Protein AF-A0A9D4I6T3-F1 (afdb_monomer_lite)

Radius of gyration: 20.74 Å; chains: 1; bounding box: 27×35×84 Å

Organism: Dreissena polymorpha (NCBI:txid45954)

Foldseek 3Di:
DDDDDDDDPPDPPPVLDQWKAKKWWFWFDPDPDIDIDMDIDDTHSDDVVRVVCCVVPVLVVQVPDHRHPSFTQWMFMATNVRHTPDGDRGDPPPDPD

Sequence (97 aa):
MSENSVKTNGSGDSIVSKEYRWVAEFLAGPGGYLEKAEIVSDWFPNRQTATDDAWSRANSEVSDYPFSRGRILKLIVEDKNGSVVELSNAMNVTSRR

Secondary structure (DSSP, 8-state):
-------------------EEEEEEEEE-STT--EEEEEEPPPBSSHHHHHHHHHHHHHHHHHHSTTEEEEEEEEEEEETT--EEEEEES-------

pLDDT: mean 79.65, std 20.62, range [37.28, 97.0]

Structure (mmCIF, N/CA/C/O backbone):
data_AF-A0A9D4I6T3-F1
#
_entry.id   AF-A0A9D4I6T3-F1
#
loop_
_atom_site.group_PDB
_atom_site.id
_atom_site.type_symbol
_atom_site.label_atom_id
_atom_site.label_alt_id
_atom_site.label_comp_id
_atom_site.label_asym_id
_atom_site.label_entity_id
_atom_site.label_seq_id
_atom_site.pdbx_PDB_ins_code
_atom_site.Cartn_x
_atom_site.Cartn_y
_atom_site.Cartn_z
_atom_site.occupancy
_atom_site.B_iso_or_equiv
_atom_site.auth_seq_id
_atom_site.auth_comp_id
_atom_site.auth_asym_id
_atom_site.auth_atom_id
_atom_site.pdbx_PDB_model_num
ATOM 1 N N . MET A 1 1 ? -6.054 3.394 63.659 1.00 42.84 1 MET A N 1
ATOM 2 C CA . MET A 1 1 ? -5.580 4.002 62.401 1.00 42.84 1 MET A CA 1
ATOM 3 C C . MET A 1 1 ? -5.735 2.933 61.341 1.00 42.84 1 MET A C 1
ATOM 5 O O . MET A 1 1 ? -5.045 1.930 61.426 1.00 42.84 1 MET A O 1
ATOM 9 N N . SER A 1 2 ? -6.737 3.064 60.477 1.00 45.56 2 SER A N 1
ATOM 10 C CA . SER A 1 2 ? -7.065 2.046 59.476 1.00 45.56 2 SER A CA 1
ATOM 11 C C . SER A 1 2 ? -6.400 2.437 58.164 1.00 45.56 2 SER A C 1
ATOM 13 O O . SER A 1 2 ? -6.695 3.502 57.623 1.00 45.56 2 SER A O 1
ATOM 15 N N . GLU A 1 3 ? -5.469 1.615 57.692 1.00 43.78 3 GLU A N 1
ATOM 16 C CA . GLU A 1 3 ? -4.784 1.809 56.417 1.00 43.78 3 GLU A CA 1
ATOM 17 C C . GLU A 1 3 ? -5.770 1.554 55.271 1.00 43.78 3 GLU A C 1
ATOM 19 O O . GLU A 1 3 ? -6.147 0.421 54.970 1.00 43.78 3 GLU A O 1
ATOM 24 N N . ASN A 1 4 ? -6.222 2.637 54.638 1.00 42.69 4 ASN A N 1
ATOM 25 C CA . ASN A 1 4 ? -6.999 2.569 53.410 1.00 42.69 4 ASN A CA 1
ATOM 26 C C . ASN A 1 4 ? -6.067 2.137 52.272 1.00 42.69 4 ASN A C 1
ATOM 28 O O . ASN A 1 4 ? -5.271 2.924 51.762 1.00 42.69 4 ASN A O 1
ATOM 32 N N . SER A 1 5 ? -6.183 0.873 51.870 1.00 47.72 5 SER A N 1
ATOM 33 C CA . SER A 1 5 ? -5.555 0.351 50.660 1.00 47.72 5 SER A CA 1
ATOM 34 C C . SER A 1 5 ? -6.172 1.027 49.434 1.00 47.72 5 SER A C 1
ATOM 36 O O . SER A 1 5 ? -7.313 0.753 49.058 1.00 47.72 5 SER A O 1
ATOM 38 N N . VAL A 1 6 ? -5.416 1.930 48.812 1.00 51.28 6 VAL A N 1
ATOM 39 C CA . VAL A 1 6 ? -5.739 2.509 47.507 1.00 51.28 6 VAL A CA 1
ATOM 40 C C . VAL A 1 6 ? -5.617 1.398 46.465 1.00 51.28 6 VAL A C 1
ATOM 42 O O . VAL A 1 6 ? -4.517 0.971 46.123 1.00 51.28 6 VAL A O 1
ATOM 45 N N . LYS A 1 7 ? -6.757 0.918 45.956 1.00 44.28 7 LYS A N 1
ATOM 46 C CA . LYS A 1 7 ? -6.801 0.145 44.713 1.00 44.28 7 LYS A CA 1
ATOM 47 C C . LYS A 1 7 ? -6.418 1.086 43.576 1.00 44.28 7 LYS A C 1
ATOM 49 O O . LYS A 1 7 ? -7.224 1.911 43.151 1.00 44.28 7 LYS A O 1
ATOM 54 N N . THR A 1 8 ? -5.185 0.983 43.102 1.00 45.50 8 THR A N 1
ATOM 55 C CA . THR A 1 8 ? -4.793 1.554 41.819 1.00 45.50 8 THR A CA 1
ATOM 56 C C . THR A 1 8 ? -5.518 0.762 40.735 1.00 45.50 8 THR A C 1
ATOM 58 O O . THR A 1 8 ? -5.235 -0.409 40.493 1.00 45.50 8 THR A O 1
ATOM 61 N N . ASN A 1 9 ? -6.524 1.387 40.122 1.00 43.97 9 ASN A N 1
ATOM 62 C CA . ASN A 1 9 ? -7.106 0.884 38.886 1.00 43.97 9 ASN A CA 1
ATOM 63 C C . ASN A 1 9 ? -5.980 0.842 37.857 1.00 43.97 9 ASN A C 1
ATOM 65 O O . ASN A 1 9 ? -5.486 1.888 37.435 1.00 43.97 9 ASN A O 1
ATOM 69 N N . GLY A 1 10 ? -5.540 -0.373 37.526 1.00 44.22 10 GLY A N 1
ATOM 70 C CA . GLY A 1 10 ? -4.594 -0.608 36.453 1.00 44.22 10 GLY A CA 1
ATOM 71 C C . GLY A 1 10 ? -5.123 0.051 35.191 1.00 44.22 10 GLY A C 1
ATOM 72 O O . GLY A 1 10 ? -6.258 -0.201 34.784 1.00 44.22 10 GLY A O 1
ATOM 73 N N . SER A 1 11 ? 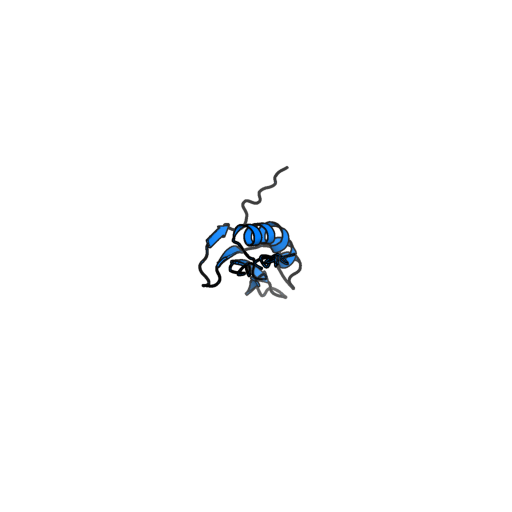-4.308 0.932 34.621 1.00 47.09 11 SER A N 1
ATOM 74 C CA . SER A 1 11 ? -4.470 1.439 33.270 1.00 47.09 11 SER A CA 1
ATOM 75 C C . SER A 1 11 ? -4.703 0.240 32.362 1.00 47.09 11 SER A C 1
ATOM 77 O O . SER A 1 11 ? -3.802 -0.571 32.154 1.00 47.09 11 SER A O 1
ATOM 79 N N . GLY A 1 12 ? -5.944 0.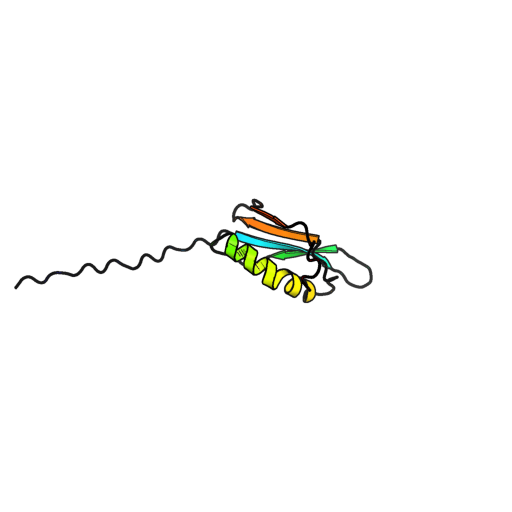072 31.913 1.00 44.91 12 GLY A N 1
ATOM 80 C CA . GLY A 1 12 ? -6.281 -0.929 30.924 1.00 44.91 12 GLY A CA 1
ATOM 81 C C . GLY A 1 12 ? -5.560 -0.552 29.646 1.00 44.91 12 GLY A C 1
ATOM 82 O O . GLY A 1 12 ? -6.048 0.301 28.905 1.00 44.91 12 GLY A O 1
ATOM 83 N N . ASP A 1 13 ? -4.407 -1.178 29.409 1.00 48.41 13 ASP A N 1
ATOM 84 C CA . ASP A 1 13 ? -3.867 -1.358 28.070 1.00 48.41 13 ASP A CA 1
ATOM 85 C C . ASP A 1 13 ? -4.954 -2.090 27.290 1.00 48.41 13 ASP A C 1
ATOM 87 O O . ASP A 1 13 ? -5.069 -3.316 27.281 1.00 48.41 13 ASP A O 1
ATOM 91 N N . SER A 1 14 ? -5.845 -1.298 26.705 1.00 56.22 14 SER A N 1
ATOM 92 C CA . SER A 1 14 ? -6.740 -1.761 25.671 1.00 56.22 14 SER A CA 1
ATOM 93 C C . SER A 1 14 ? -5.790 -2.189 24.573 1.00 56.22 14 SER A C 1
ATOM 95 O O . SER A 1 14 ? -5.213 -1.329 23.914 1.00 56.22 14 SER A O 1
ATOM 97 N N . ILE A 1 15 ? -5.527 -3.493 24.457 1.00 61.59 15 ILE A N 1
ATOM 98 C CA . ILE A 1 15 ? -4.754 -4.045 23.350 1.00 61.59 15 ILE A CA 1
ATOM 99 C C . ILE A 1 15 ? -5.478 -3.554 22.105 1.00 61.59 15 ILE A C 1
ATOM 101 O O . ILE A 1 15 ? -6.554 -4.054 21.775 1.00 61.59 15 ILE A O 1
ATOM 105 N N . VAL A 1 16 ? -4.953 -2.501 21.480 1.00 67.38 16 VAL A N 1
ATOM 106 C CA . VAL A 1 16 ? -5.597 -1.925 20.312 1.00 67.38 16 VAL A CA 1
ATOM 107 C C . VAL A 1 16 ? -5.353 -2.936 19.209 1.00 67.38 16 VAL A C 1
ATOM 109 O O . VAL A 1 16 ? -4.243 -3.045 18.687 1.00 67.38 16 VAL A O 1
ATOM 112 N N . SER A 1 17 ? -6.361 -3.769 18.956 1.00 83.75 17 SER A N 1
ATOM 113 C CA . SER A 1 17 ? -6.274 -4.812 17.947 1.00 83.75 17 SER A CA 1
ATOM 114 C C . SER A 1 17 ? -5.965 -4.141 16.614 1.00 83.75 17 SER A C 1
ATOM 116 O O . SER A 1 17 ? -6.647 -3.198 16.216 1.00 83.75 17 SER A O 1
ATOM 118 N N . LYS A 1 18 ? -4.879 -4.564 15.968 1.00 90.69 18 LYS A N 1
ATOM 119 C CA . LYS A 1 18 ? -4.500 -4.074 14.647 1.00 90.69 18 LYS A CA 1
ATOM 120 C C . LYS A 1 18 ? -5.256 -4.899 13.620 1.00 90.69 18 LYS A C 1
ATOM 122 O O . LYS A 1 18 ? -4.973 -6.082 13.455 1.00 90.69 18 LYS A O 1
ATOM 127 N N . GLU A 1 19 ? -6.243 -4.284 12.988 1.00 94.06 19 GLU A N 1
ATOM 128 C CA . GLU A 1 19 ? -7.231 -4.996 12.180 1.00 94.06 19 GLU A CA 1
ATOM 129 C C . GLU A 1 19 ? -7.315 -4.504 10.742 1.00 94.06 19 GLU A C 1
ATOM 131 O O . GLU A 1 19 ? -8.063 -5.096 9.979 1.00 94.06 19 GLU A O 1
ATOM 136 N N . TYR A 1 20 ? -6.583 -3.455 10.362 1.00 96.00 20 TYR A N 1
ATOM 137 C CA . TYR A 1 20 ? -6.669 -2.866 9.024 1.00 96.00 20 TYR A CA 1
ATOM 138 C C . TYR A 1 20 ? -5.296 -2.724 8.389 1.00 96.00 20 TYR A C 1
ATOM 140 O O . TYR A 1 20 ? -4.343 -2.419 9.089 1.00 96.00 20 TYR A O 1
ATOM 148 N N . ARG A 1 21 ? -5.178 -2.879 7.077 1.00 96.94 21 ARG A N 1
ATOM 149 C CA . ARG A 1 21 ? -3.962 -2.534 6.325 1.00 96.94 21 ARG A CA 1
ATOM 150 C C . ARG A 1 21 ? -4.335 -2.032 4.947 1.00 96.94 21 ARG A C 1
ATOM 152 O O . ARG A 1 21 ? -5.469 -2.218 4.508 1.00 96.94 21 ARG A O 1
ATOM 159 N N . TRP A 1 22 ? -3.388 -1.403 4.271 1.00 96.31 22 TRP A N 1
ATOM 160 C CA . TRP A 1 22 ? -3.572 -0.990 2.890 1.00 96.31 22 TRP A CA 1
ATOM 161 C C . TRP A 1 22 ? -2.731 -1.832 1.943 1.00 96.31 22 TRP A C 1
ATOM 163 O O . TRP A 1 22 ? -1.668 -2.345 2.295 1.00 96.31 22 TRP A O 1
ATOM 173 N N . VAL A 1 23 ? -3.246 -1.972 0.729 1.00 96.12 23 VAL A N 1
ATOM 174 C CA . VAL A 1 23 ? -2.630 -2.745 -0.343 1.00 96.12 23 VAL A CA 1
ATOM 175 C C . VAL A 1 23 ? -2.618 -1.897 -1.606 1.00 96.12 23 VAL A C 1
ATOM 177 O O . VAL A 1 23 ? -3.658 -1.370 -2.015 1.00 96.12 23 VAL A O 1
ATOM 180 N N . ALA A 1 24 ? -1.442 -1.762 -2.214 1.00 95.25 24 ALA A N 1
ATOM 181 C CA . ALA A 1 24 ? -1.237 -1.053 -3.467 1.00 95.25 24 ALA A CA 1
ATOM 182 C C . ALA A 1 24 ? -0.816 -2.035 -4.566 1.00 95.25 24 ALA A C 1
ATOM 184 O O . ALA A 1 24 ? 0.274 -2.597 -4.511 1.00 95.25 24 ALA A O 1
ATOM 185 N N . GLU A 1 25 ? -1.650 -2.197 -5.593 1.00 94.56 25 GLU A N 1
ATOM 186 C CA . GLU A 1 25 ? -1.316 -2.949 -6.806 1.00 94.56 25 GLU A CA 1
ATOM 187 C C . GLU A 1 25 ? -0.799 -1.992 -7.888 1.00 94.56 25 GLU A C 1
ATOM 189 O O . GLU A 1 25 ? -1.377 -0.925 -8.126 1.00 94.56 25 GLU A O 1
ATOM 194 N N . PHE A 1 26 ? 0.264 -2.375 -8.589 1.00 93.44 26 PHE A N 1
ATOM 195 C CA . PHE A 1 26 ? 0.914 -1.569 -9.626 1.00 93.44 26 PHE A CA 1
ATOM 196 C C . PHE A 1 26 ? 1.626 -2.460 -10.655 1.00 93.44 26 PHE A C 1
ATOM 198 O O . PHE A 1 26 ? 1.554 -3.686 -10.587 1.00 93.44 26 PHE A O 1
ATOM 205 N N . LEU A 1 27 ? 2.277 -1.850 -11.651 1.00 93.31 27 LEU A N 1
ATOM 206 C CA . LEU A 1 27 ? 3.094 -2.573 -12.631 1.00 93.31 27 LEU A CA 1
ATOM 207 C C . LEU A 1 27 ? 4.582 -2.357 -12.373 1.00 93.31 27 LEU A C 1
ATOM 209 O O . LEU A 1 27 ? 5.035 -1.211 -12.272 1.00 93.31 27 LEU A O 1
ATOM 213 N N . ALA A 1 28 ? 5.331 -3.454 -12.371 1.00 93.69 28 ALA A N 1
ATOM 214 C CA . ALA A 1 28 ? 6.784 -3.460 -12.297 1.00 93.69 28 ALA A CA 1
ATOM 215 C C . ALA A 1 28 ? 7.369 -4.493 -13.270 1.00 93.69 28 ALA A C 1
ATOM 217 O O . ALA A 1 28 ? 6.675 -5.412 -13.701 1.00 93.69 28 ALA A O 1
ATOM 218 N N . GLY A 1 29 ? 8.630 -4.317 -13.662 1.00 91.75 29 GLY A N 1
ATOM 219 C CA . GLY A 1 29 ? 9.371 -5.336 -14.409 1.00 91.75 29 GLY A CA 1
ATOM 220 C C . GLY A 1 29 ? 10.475 -4.774 -15.317 1.00 91.75 29 GLY A C 1
ATOM 221 O O . GLY A 1 29 ? 10.340 -3.668 -15.863 1.00 91.75 29 GLY A O 1
ATOM 222 N N . PRO A 1 30 ? 11.599 -5.499 -15.474 1.00 88.75 30 PRO A N 1
ATOM 223 C CA . PRO A 1 30 ? 12.729 -5.045 -16.273 1.00 88.75 30 PRO A CA 1
ATOM 224 C C . PRO A 1 30 ? 12.503 -5.244 -17.781 1.00 88.75 30 PRO A C 1
ATOM 226 O O . PRO A 1 30 ? 11.798 -6.147 -18.227 1.00 88.75 30 PRO A O 1
ATOM 229 N N . GLY A 1 31 ? 13.183 -4.427 -18.594 1.00 72.62 31 GLY A N 1
ATOM 230 C CA . GLY A 1 31 ? 13.495 -4.779 -19.988 1.00 72.62 31 GLY A CA 1
ATOM 231 C C . GLY A 1 31 ? 12.306 -5.036 -20.923 1.00 72.62 31 GLY A C 1
ATOM 232 O O . GLY A 1 31 ? 12.438 -5.824 -21.851 1.00 72.62 31 GLY A O 1
ATOM 233 N N . GLY A 1 32 ? 11.154 -4.398 -20.692 1.00 75.19 32 GLY A N 1
ATOM 234 C CA . GLY A 1 32 ? 9.962 -4.541 -21.542 1.00 75.19 32 GLY A CA 1
ATOM 235 C C . GLY A 1 32 ? 8.974 -5.622 -21.093 1.00 75.19 32 GLY A C 1
ATOM 236 O O . GLY A 1 32 ? 7.875 -5.682 -21.637 1.00 75.19 32 GLY A O 1
ATOM 237 N N . TYR A 1 33 ? 9.311 -6.404 -20.066 1.00 84.12 33 TYR A N 1
ATOM 238 C CA . TYR A 1 33 ? 8.369 -7.281 -19.378 1.00 84.12 33 TYR A CA 1
ATOM 239 C C . TYR A 1 33 ? 7.705 -6.507 -18.239 1.00 84.12 33 TYR A C 1
ATOM 241 O O . TYR A 1 33 ? 8.373 -5.795 -17.491 1.00 84.12 33 TYR A O 1
ATOM 249 N N . LEU A 1 34 ? 6.381 -6.599 -18.152 1.00 88.38 34 LEU A N 1
ATOM 250 C CA . LEU A 1 34 ? 5.578 -5.970 -17.110 1.00 88.38 34 LEU A CA 1
ATOM 251 C C . LEU A 1 34 ? 4.726 -7.037 -16.443 1.00 88.38 34 LEU A C 1
ATOM 253 O O . LEU A 1 34 ? 4.009 -7.774 -17.119 1.00 88.38 34 LEU A O 1
ATOM 257 N N . GLU A 1 35 ? 4.765 -7.057 -15.122 1.00 92.50 35 GLU A N 1
ATOM 258 C CA . GLU A 1 35 ? 3.900 -7.879 -14.296 1.00 92.50 35 GLU A CA 1
ATOM 259 C C . GLU A 1 35 ? 3.187 -7.023 -13.256 1.00 92.50 35 GLU A C 1
ATOM 261 O O . GLU A 1 35 ? 3.552 -5.871 -12.995 1.00 92.50 35 GLU A O 1
ATOM 266 N N . LYS A 1 36 ? 2.120 -7.587 -12.693 1.00 93.00 36 LYS A N 1
ATOM 267 C CA . LYS A 1 36 ? 1.458 -6.987 -11.543 1.00 93.00 36 LYS A CA 1
ATOM 268 C C . LYS A 1 36 ? 2.311 -7.244 -10.311 1.00 93.00 36 LYS A C 1
ATOM 270 O O . LYS A 1 36 ? 2.641 -8.390 -10.026 1.00 93.00 36 LYS A O 1
ATOM 275 N N . ALA A 1 37 ? 2.612 -6.177 -9.593 1.00 94.75 37 ALA A N 1
ATOM 276 C CA . ALA A 1 37 ? 3.262 -6.208 -8.298 1.00 94.75 37 ALA A CA 1
ATOM 277 C C . ALA A 1 37 ? 2.330 -5.609 -7.244 1.00 94.75 37 ALA A C 1
ATOM 279 O O . ALA A 1 37 ? 1.397 -4.864 -7.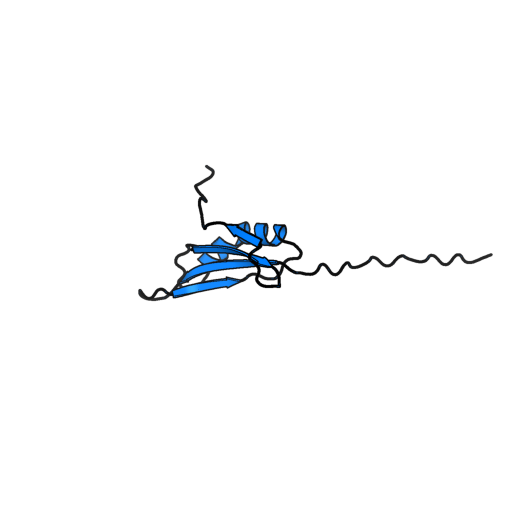565 1.00 94.75 37 ALA A O 1
ATOM 280 N N . GLU A 1 38 ? 2.597 -5.944 -5.989 1.00 95.50 38 GLU A N 1
ATOM 281 C CA . GLU A 1 38 ? 1.815 -5.502 -4.845 1.00 95.50 38 GLU A CA 1
ATOM 282 C C . GLU A 1 38 ? 2.742 -5.079 -3.704 1.00 95.50 38 GLU A C 1
ATOM 284 O O . GLU A 1 38 ? 3.760 -5.725 -3.445 1.00 95.50 38 GLU A O 1
ATOM 289 N N . ILE A 1 39 ? 2.379 -3.990 -3.031 1.00 96.25 39 ILE A N 1
ATOM 290 C CA . ILE A 1 39 ? 2.933 -3.589 -1.738 1.00 96.25 39 ILE A CA 1
ATOM 291 C C . ILE A 1 39 ? 1.811 -3.666 -0.710 1.00 96.25 39 ILE A C 1
ATOM 293 O O . ILE A 1 39 ? 0.701 -3.190 -0.952 1.00 96.25 39 ILE A O 1
ATOM 297 N N . VAL A 1 40 ? 2.133 -4.248 0.441 1.00 97.00 40 VAL A N 1
ATOM 298 C CA . VAL A 1 40 ? 1.225 -4.435 1.568 1.00 97.00 40 VAL A CA 1
ATOM 299 C C . VAL A 1 40 ? 1.846 -3.775 2.784 1.00 97.00 40 VAL A C 1
ATOM 301 O O . VAL A 1 40 ? 2.995 -4.064 3.119 1.00 97.00 40 VAL A O 1
ATOM 304 N N . SER A 1 41 ? 1.091 -2.907 3.445 1.00 96.81 41 SER A N 1
ATOM 305 C CA . SER A 1 41 ? 1.554 -2.257 4.665 1.00 96.81 41 SER A CA 1
ATOM 306 C C . SER A 1 41 ? 1.389 -3.119 5.910 1.00 96.81 41 SER A C 1
ATOM 308 O O . SER A 1 41 ? 0.747 -4.176 5.914 1.00 96.81 41 SER A O 1
ATOM 310 N N . ASP A 1 42 ? 1.975 -2.628 6.998 1.00 96.94 42 ASP A N 1
ATOM 311 C CA . ASP A 1 42 ? 1.722 -3.138 8.336 1.00 96.94 42 ASP A CA 1
ATOM 312 C C . ASP A 1 42 ? 0.249 -2.988 8.742 1.00 96.94 42 ASP A C 1
ATOM 314 O O . ASP A 1 42 ? -0.521 -2.204 8.188 1.00 96.94 42 ASP A O 1
ATOM 318 N N . TRP A 1 43 ? -0.144 -3.731 9.776 1.00 96.19 43 TRP A N 1
ATOM 319 C CA . TRP A 1 43 ? -1.477 -3.610 10.352 1.00 96.19 43 TRP A CA 1
ATOM 320 C C . TRP A 1 43 ? -1.606 -2.372 11.256 1.00 96.19 43 TRP A C 1
ATOM 322 O O . TRP A 1 43 ? -0.760 -2.092 12.115 1.00 96.19 43 TRP A O 1
ATOM 332 N N . PHE A 1 44 ? -2.740 -1.694 11.127 1.00 95.06 44 PHE A N 1
ATOM 333 C CA . PHE A 1 44 ? -3.157 -0.492 11.831 1.00 95.06 44 PHE A CA 1
ATOM 334 C C . PHE A 1 44 ? -4.353 -0.768 12.747 1.00 95.06 44 PHE A C 1
ATOM 336 O O . PHE A 1 44 ? -5.185 -1.636 12.465 1.00 95.06 44 PHE A O 1
ATOM 343 N N . PRO A 1 45 ? -4.476 -0.002 13.842 1.00 93.69 45 PRO A N 1
ATOM 344 C CA . PRO A 1 45 ? -5.546 -0.174 14.822 1.00 93.69 45 PRO A CA 1
ATOM 345 C C . PRO A 1 45 ? -6.948 0.153 14.299 1.00 93.69 45 PRO A C 1
ATOM 347 O O . PRO A 1 45 ? -7.939 -0.309 14.851 1.00 93.69 45 PRO A O 1
ATOM 350 N N . ASN A 1 46 ? -7.060 0.993 13.272 1.00 92.62 46 ASN A N 1
ATOM 351 C CA . ASN A 1 46 ? -8.344 1.399 12.719 1.00 92.62 46 ASN A CA 1
ATOM 352 C C . ASN A 1 46 ? -8.209 1.746 11.232 1.00 92.62 46 ASN A C 1
ATOM 354 O O . ASN A 1 46 ? -7.115 2.047 10.746 1.00 92.62 46 ASN A O 1
ATOM 358 N N . ARG A 1 47 ? -9.349 1.731 10.535 1.00 92.50 47 ARG A N 1
ATOM 359 C CA . ARG A 1 47 ? -9.445 2.035 9.105 1.00 92.50 47 ARG A CA 1
ATOM 360 C C . ARG A 1 47 ? -8.871 3.407 8.757 1.00 92.50 47 ARG A C 1
ATOM 362 O O . ARG A 1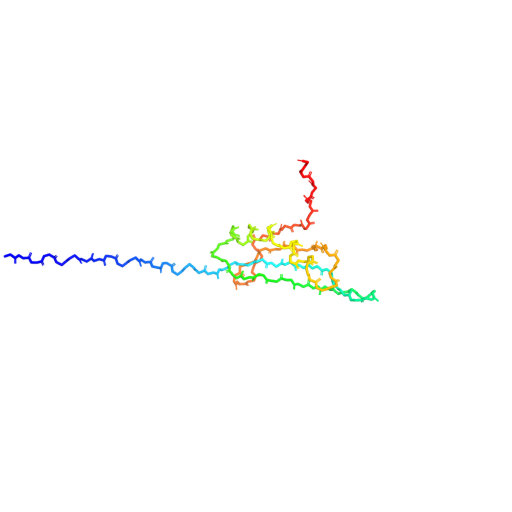 47 ? -8.125 3.496 7.795 1.00 92.50 47 ARG A O 1
ATOM 369 N N . GLN A 1 48 ? -9.186 4.449 9.529 1.00 92.44 48 GLN A N 1
ATOM 370 C CA . GLN A 1 48 ? -8.755 5.815 9.215 1.00 92.44 48 GLN A CA 1
ATOM 371 C C . GLN A 1 48 ? -7.230 5.931 9.199 1.00 92.44 48 GLN A C 1
ATOM 373 O O . GLN A 1 48 ? -6.678 6.483 8.259 1.00 92.44 48 GLN A O 1
ATOM 378 N N . THR A 1 49 ? -6.545 5.353 10.188 1.00 93.38 49 THR A N 1
ATOM 379 C CA . THR A 1 49 ? -5.078 5.357 10.239 1.00 93.38 49 THR A CA 1
ATOM 380 C C . THR A 1 49 ? -4.466 4.601 9.059 1.00 93.38 49 THR A C 1
ATOM 382 O O . THR A 1 49 ? -3.499 5.084 8.482 1.00 93.38 49 THR A O 1
ATOM 385 N N . ALA A 1 50 ? -5.040 3.457 8.663 1.00 94.81 50 ALA A N 1
ATOM 386 C CA . ALA A 1 50 ? -4.598 2.744 7.463 1.00 94.81 50 ALA A CA 1
ATOM 387 C C . ALA A 1 50 ? -4.814 3.582 6.193 1.00 94.81 50 ALA A C 1
ATOM 389 O O . ALA A 1 50 ? -3.929 3.649 5.346 1.00 94.81 50 ALA A O 1
ATOM 390 N N . THR A 1 51 ? -5.966 4.246 6.073 1.00 93.50 51 THR A N 1
ATOM 391 C CA . THR A 1 51 ? -6.281 5.138 4.953 1.00 93.50 51 THR A CA 1
ATOM 392 C C . THR A 1 51 ? -5.292 6.305 4.893 1.00 93.50 51 THR A C 1
ATOM 394 O O . THR A 1 51 ? -4.695 6.538 3.845 1.00 93.50 51 THR A O 1
ATOM 397 N N . ASP A 1 52 ? -5.067 7.012 6.001 1.00 93.62 52 ASP A N 1
ATOM 398 C CA . ASP A 1 52 ? -4.145 8.154 6.072 1.00 93.62 52 ASP A CA 1
ATOM 399 C C . ASP A 1 52 ? -2.711 7.753 5.700 1.00 93.62 52 ASP A C 1
ATOM 401 O O . ASP A 1 52 ? -2.043 8.456 4.935 1.00 93.62 52 ASP A O 1
ATOM 405 N N . ASP A 1 53 ? -2.253 6.597 6.190 1.00 95.50 53 ASP A N 1
ATOM 406 C CA . ASP A 1 53 ? -0.941 6.055 5.839 1.00 95.50 53 ASP A CA 1
ATOM 407 C C . ASP A 1 53 ? -0.858 5.701 4.347 1.00 95.50 53 ASP A C 1
ATOM 409 O O . ASP A 1 53 ? 0.102 6.085 3.679 1.00 95.50 53 ASP A O 1
ATOM 413 N N . ALA A 1 54 ? -1.902 5.082 3.786 1.00 94.19 54 ALA A N 1
ATOM 414 C CA . ALA A 1 54 ? -1.981 4.765 2.362 1.00 94.19 54 ALA A CA 1
ATOM 415 C C . ALA A 1 54 ? -1.836 6.022 1.488 1.00 94.19 54 ALA A C 1
ATOM 417 O O . ALA A 1 54 ? -1.037 6.042 0.551 1.00 94.19 54 ALA A O 1
ATOM 418 N N . TRP A 1 55 ? -2.567 7.097 1.809 1.00 91.94 55 TRP A N 1
ATOM 419 C CA . TRP A 1 55 ? -2.491 8.367 1.074 1.00 91.94 55 TRP A CA 1
ATOM 420 C C . TRP A 1 55 ? -1.118 9.030 1.174 1.00 91.94 55 TRP A C 1
ATOM 422 O O . TRP A 1 55 ? -0.674 9.669 0.218 1.00 91.94 55 TRP A O 1
ATOM 432 N N . SER A 1 56 ? -0.456 8.878 2.319 1.00 93.94 56 SER A N 1
ATOM 433 C CA . SER A 1 56 ? 0.857 9.461 2.585 1.00 93.94 56 SER A CA 1
ATOM 434 C C . SER A 1 56 ? 1.989 8.684 1.907 1.00 93.94 56 SER A C 1
ATOM 436 O O . SER A 1 56 ? 2.902 9.286 1.339 1.00 93.94 56 SER A O 1
ATOM 438 N N . ARG A 1 57 ? 1.937 7.345 1.938 1.00 95.12 57 ARG A N 1
ATOM 439 C CA . ARG A 1 57 ? 3.107 6.496 1.662 1.00 95.12 57 ARG A CA 1
ATOM 440 C C . ARG A 1 57 ? 3.002 5.682 0.380 1.00 95.12 57 ARG A C 1
ATOM 442 O O . ARG A 1 57 ? 4.024 5.524 -0.283 1.00 95.12 57 ARG A O 1
ATOM 449 N N . ALA A 1 58 ? 1.811 5.246 -0.042 1.00 94.38 58 ALA A N 1
ATOM 450 C CA . ALA A 1 58 ? 1.675 4.279 -1.139 1.00 94.38 58 ALA A CA 1
ATOM 451 C C . ALA A 1 58 ? 2.343 4.738 -2.448 1.00 94.38 58 ALA A C 1
ATOM 453 O O . ALA A 1 58 ? 3.003 3.947 -3.114 1.00 94.38 58 ALA A O 1
ATOM 454 N N . ASN A 1 59 ? 2.235 6.023 -2.808 1.00 92.56 59 ASN A N 1
ATOM 455 C CA . ASN A 1 59 ? 2.896 6.551 -4.009 1.00 92.56 59 ASN A CA 1
ATOM 456 C C . ASN A 1 59 ? 4.424 6.540 -3.902 1.00 92.56 59 ASN A C 1
ATOM 458 O O . ASN A 1 59 ? 5.094 6.245 -4.891 1.00 92.56 59 ASN A O 1
ATOM 462 N N . SER A 1 60 ? 4.969 6.873 -2.728 1.00 94.25 60 SER A N 1
ATOM 463 C CA . SER A 1 60 ? 6.416 6.840 -2.503 1.00 94.25 60 SER A CA 1
ATOM 464 C C . SER A 1 60 ? 6.910 5.403 -2.560 1.00 94.25 60 SER A C 1
ATOM 466 O O . SER A 1 60 ? 7.808 5.104 -3.333 1.00 94.25 60 SER A O 1
ATOM 468 N N . GLU A 1 61 ? 6.256 4.495 -1.833 1.00 95.94 61 GLU A N 1
ATOM 469 C CA . GLU A 1 61 ? 6.662 3.090 -1.778 1.00 95.94 61 GLU A CA 1
ATOM 470 C C . GLU A 1 61 ? 6.586 2.417 -3.154 1.00 95.94 61 GLU A C 1
ATOM 472 O O . GLU A 1 61 ? 7.499 1.692 -3.543 1.00 95.94 61 GLU A O 1
ATOM 477 N N . VAL A 1 62 ? 5.554 2.723 -3.948 1.00 94.25 62 VAL A N 1
ATOM 478 C CA . VAL A 1 62 ? 5.471 2.263 -5.340 1.00 94.25 62 VAL A CA 1
ATOM 479 C C . VAL A 1 62 ? 6.545 2.898 -6.214 1.00 94.25 62 VAL A C 1
ATOM 481 O O . VAL A 1 62 ? 7.064 2.219 -7.093 1.00 94.25 62 VAL A O 1
ATOM 484 N N . SER A 1 63 ? 6.897 4.168 -6.016 1.00 93.12 63 SER A N 1
ATOM 485 C CA . SER A 1 63 ? 7.960 4.824 -6.795 1.00 93.12 63 SER A CA 1
ATOM 486 C C . SER A 1 63 ? 9.345 4.256 -6.480 1.00 93.12 63 SER A C 1
ATOM 488 O O . SER A 1 63 ? 10.168 4.137 -7.386 1.00 93.12 63 SER A O 1
ATOM 490 N N . ASP A 1 64 ? 9.573 3.859 -5.229 1.00 94.56 64 ASP A N 1
ATOM 491 C CA . ASP A 1 64 ? 10.830 3.278 -4.752 1.00 94.56 64 ASP A CA 1
ATOM 492 C C . ASP A 1 64 ? 10.960 1.782 -5.095 1.00 94.56 64 ASP A C 1
ATOM 494 O O . ASP A 1 64 ? 12.050 1.207 -5.012 1.00 94.56 64 ASP A O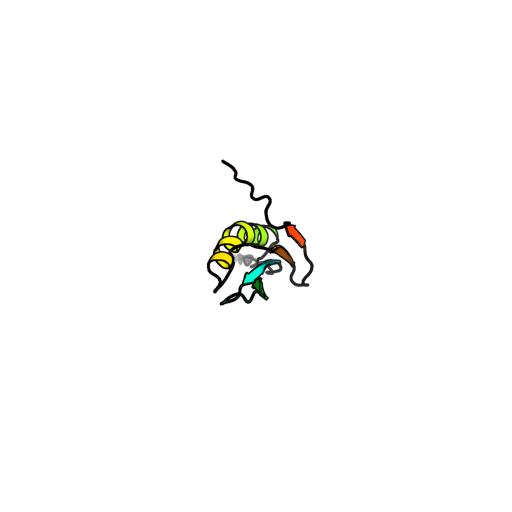 1
ATOM 498 N N . TYR A 1 65 ? 9.865 1.132 -5.508 1.00 94.19 65 TYR A N 1
ATOM 499 C CA . TYR A 1 65 ? 9.874 -0.284 -5.852 1.00 94.19 65 TYR A CA 1
ATOM 500 C C . TYR A 1 65 ? 10.700 -0.557 -7.128 1.00 94.19 65 TYR A C 1
ATOM 502 O O . TYR A 1 65 ? 10.524 0.123 -8.149 1.00 94.19 65 TYR A O 1
ATOM 510 N N . PRO A 1 66 ? 11.570 -1.588 -7.136 1.00 92.94 66 PRO A N 1
ATOM 511 C CA . PRO A 1 66 ? 12.409 -1.906 -8.285 1.00 92.94 66 PRO A CA 1
ATOM 512 C C . PRO A 1 66 ? 11.619 -2.081 -9.585 1.00 92.94 66 PRO A C 1
ATOM 514 O O . PRO A 1 66 ? 10.665 -2.850 -9.660 1.00 92.94 66 PRO A O 1
ATOM 517 N N . PHE A 1 67 ? 12.053 -1.387 -10.640 1.00 92.88 67 PHE A N 1
ATOM 518 C CA . PHE A 1 67 ? 11.430 -1.433 -11.970 1.00 92.88 67 PHE A CA 1
ATOM 519 C C . PHE A 1 67 ? 9.954 -1.011 -12.009 1.00 92.88 67 PHE A C 1
ATOM 521 O O . PHE A 1 67 ? 9.254 -1.309 -12.983 1.00 92.88 67 PHE A O 1
ATOM 528 N N . SER A 1 68 ? 9.477 -0.316 -10.977 1.00 92.19 68 SER A N 1
ATOM 529 C CA . SER A 1 68 ? 8.133 0.237 -10.946 1.00 92.19 68 SER A CA 1
ATOM 530 C C . SER A 1 68 ? 7.911 1.253 -12.060 1.00 92.19 68 SER A C 1
ATOM 532 O O . SER A 1 68 ? 8.806 1.998 -12.464 1.00 92.19 68 SER A O 1
ATOM 534 N N . ARG A 1 69 ? 6.672 1.313 -12.550 1.00 86.19 69 ARG A N 1
ATOM 535 C CA . ARG A 1 69 ? 6.209 2.380 -13.449 1.00 86.19 69 ARG A CA 1
ATOM 536 C C . ARG A 1 69 ? 5.591 3.565 -12.702 1.00 86.19 69 ARG A C 1
ATOM 538 O O . ARG A 1 69 ? 5.014 4.436 -13.348 1.00 86.19 69 ARG A O 1
ATOM 545 N N . GLY A 1 70 ? 5.664 3.581 -11.368 1.00 80.69 70 GLY A N 1
ATOM 546 C CA . GLY A 1 70 ? 5.187 4.665 -10.500 1.00 80.69 70 GLY A CA 1
ATOM 547 C C . GLY A 1 70 ? 3.664 4.835 -10.456 1.00 80.69 70 GLY A C 1
ATOM 548 O O . GLY A 1 70 ? 3.157 5.695 -9.744 1.00 80.69 70 GLY A O 1
ATOM 549 N N . ARG A 1 71 ? 2.909 4.034 -11.218 1.00 85.50 71 ARG A N 1
ATOM 550 C CA . ARG A 1 71 ? 1.454 4.147 -11.323 1.00 85.50 71 ARG A CA 1
ATOM 551 C C . ARG A 1 71 ? 0.771 3.060 -10.509 1.00 85.50 71 ARG A C 1
ATOM 553 O O . ARG A 1 71 ?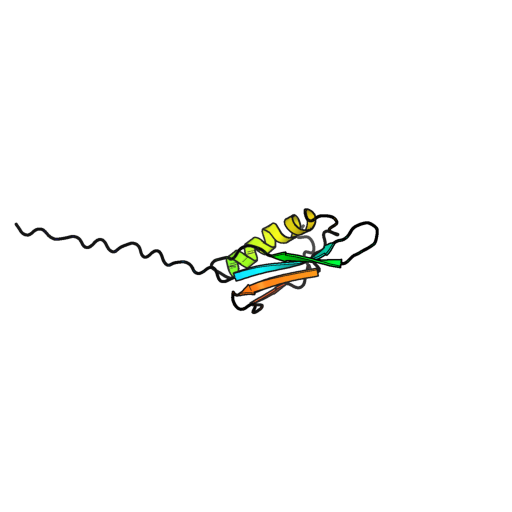 0.765 1.895 -10.908 1.00 85.50 71 ARG A O 1
ATOM 560 N N . ILE A 1 72 ? 0.116 3.482 -9.434 1.00 91.06 72 ILE A N 1
ATOM 561 C CA . ILE A 1 72 ? -0.838 2.653 -8.701 1.00 91.06 72 ILE A CA 1
ATOM 562 C C . ILE A 1 72 ? -2.037 2.360 -9.609 1.00 91.06 72 ILE A C 1
ATOM 564 O O . ILE A 1 72 ? -2.632 3.269 -10.190 1.00 91.06 72 ILE A O 1
ATOM 568 N N . LEU A 1 73 ? -2.373 1.081 -9.748 1.00 91.38 73 LEU A N 1
ATOM 569 C CA . LEU A 1 73 ? -3.557 0.597 -10.455 1.00 91.38 73 LEU A CA 1
ATOM 570 C C . LEU A 1 73 ? -4.750 0.451 -9.514 1.00 91.38 73 LEU A C 1
ATOM 572 O O . LEU A 1 73 ? -5.886 0.705 -9.915 1.00 91.38 73 LEU A O 1
ATOM 576 N N . LYS A 1 74 ? -4.489 0.048 -8.270 1.00 91.69 74 LYS A N 1
ATOM 577 C CA . LYS A 1 74 ? -5.502 -0.132 -7.235 1.00 91.69 74 LYS A CA 1
ATOM 578 C C . LYS A 1 74 ? -4.889 0.147 -5.871 1.00 91.69 74 LYS A C 1
ATOM 580 O O . LYS A 1 74 ? -3.814 -0.359 -5.572 1.00 91.69 74 LYS A O 1
ATOM 585 N N . LEU A 1 75 ? -5.582 0.951 -5.072 1.00 93.75 75 LEU A N 1
ATOM 586 C CA . LEU A 1 75 ? -5.265 1.188 -3.670 1.00 93.75 75 LEU A CA 1
ATOM 587 C C . LEU A 1 75 ? -6.505 0.844 -2.855 1.00 93.75 75 LEU A C 1
ATOM 589 O O . LEU A 1 75 ? -7.593 1.350 -3.130 1.00 93.75 75 LEU A O 1
ATOM 593 N N . ILE A 1 76 ? -6.354 -0.054 -1.893 1.00 94.75 76 ILE A N 1
ATOM 594 C CA . ILE A 1 76 ? -7.454 -0.477 -1.029 1.00 94.75 76 ILE A CA 1
ATOM 595 C C . ILE A 1 76 ? -7.021 -0.479 0.423 1.00 94.75 76 ILE A C 1
ATOM 597 O O . ILE A 1 76 ? -5.838 -0.625 0.722 1.00 94.75 76 ILE A O 1
ATOM 601 N N . VAL A 1 77 ? -8.005 -0.368 1.309 1.00 95.12 77 VAL A N 1
ATOM 602 C CA . VAL A 1 77 ? -7.859 -0.742 2.714 1.00 95.12 77 VAL A CA 1
ATOM 603 C C . VAL A 1 77 ? -8.699 -1.985 2.946 1.00 95.12 77 VAL A C 1
ATOM 605 O O . VAL A 1 77 ? -9.873 -2.031 2.562 1.00 95.12 77 VAL A O 1
ATOM 608 N N . GLU A 1 78 ? -8.100 -2.985 3.573 1.00 94.75 78 GLU A N 1
ATOM 609 C CA . GLU A 1 78 ? -8.751 -4.235 3.946 1.00 94.75 78 GLU A CA 1
ATOM 610 C C . GLU A 1 78 ? -8.677 -4.468 5.452 1.00 94.75 78 GLU A C 1
ATOM 612 O O . GLU A 1 78 ? -7.791 -3.947 6.135 1.00 94.75 78 GLU A O 1
ATOM 617 N N . ASP A 1 79 ? -9.638 -5.229 5.967 1.00 94.75 79 ASP A N 1
ATOM 618 C CA . ASP A 1 79 ? -9.627 -5.698 7.346 1.00 94.75 79 ASP A CA 1
ATOM 619 C C . ASP A 1 79 ? -8.820 -7.005 7.507 1.00 94.75 79 ASP A C 1
ATOM 621 O O . ASP A 1 79 ? -8.373 -7.623 6.539 1.00 94.75 79 ASP A O 1
ATOM 625 N N . LYS A 1 80 ? -8.659 -7.472 8.749 1.00 92.88 80 LYS A N 1
ATOM 626 C CA . LYS A 1 80 ? -7.952 -8.720 9.095 1.00 92.88 80 LYS A CA 1
ATOM 627 C C . LYS A 1 80 ? -8.546 -9.984 8.476 1.00 92.88 80 LYS A C 1
ATOM 629 O O . LYS A 1 80 ? -7.892 -11.023 8.471 1.00 92.88 80 LYS A O 1
ATOM 634 N N . ASN A 1 81 ? -9.781 -9.905 7.992 1.00 91.25 81 ASN A N 1
ATOM 635 C CA . ASN A 1 81 ? -10.470 -10.995 7.317 1.00 91.25 81 ASN A CA 1
ATOM 636 C C . ASN A 1 81 ? -10.279 -10.923 5.791 1.00 91.25 81 ASN A C 1
ATOM 638 O O . ASN A 1 81 ? -10.850 -11.743 5.075 1.00 91.25 81 ASN A O 1
ATOM 642 N N . GLY A 1 82 ? -9.511 -9.948 5.288 1.00 85.81 82 GLY A N 1
ATOM 643 C CA . GLY A 1 82 ? -9.328 -9.685 3.861 1.00 85.81 82 GLY A CA 1
ATOM 644 C C . GLY A 1 82 ? -10.539 -9.015 3.209 1.00 85.81 82 GLY A C 1
ATOM 645 O O . GLY A 1 82 ? -10.650 -8.991 1.983 1.00 85.81 82 GLY A O 1
ATOM 646 N N . SER A 1 83 ? -11.482 -8.494 4.001 1.00 89.12 83 SER A N 1
ATOM 647 C CA . SER A 1 83 ? -12.629 -7.766 3.464 1.00 89.12 83 SER A CA 1
ATOM 648 C C . SER A 1 83 ? -12.200 -6.358 3.094 1.00 89.12 83 SER A C 1
ATOM 650 O O . SER A 1 83 ? -11.697 -5.611 3.931 1.00 89.12 83 SER A O 1
ATOM 652 N N . VAL A 1 84 ? -12.434 -5.972 1.841 1.00 88.62 84 VAL A N 1
ATOM 653 C CA . VAL A 1 84 ? -12.175 -4.604 1.392 1.00 88.62 84 VAL A CA 1
ATOM 654 C C . VAL A 1 84 ? -13.163 -3.664 2.074 1.00 88.62 84 VAL A C 1
ATOM 656 O O . VAL A 1 84 ? -14.371 -3.749 1.850 1.00 88.62 84 VAL A O 1
ATOM 659 N N . VAL A 1 85 ? -12.645 -2.755 2.895 1.00 84.62 85 VAL A N 1
ATOM 660 C CA . VAL A 1 85 ? -13.446 -1.759 3.619 1.00 84.62 85 VAL A CA 1
ATOM 661 C C . VAL A 1 85 ? -13.414 -0.388 2.945 1.00 84.62 85 VAL A C 1
ATOM 663 O O . VAL A 1 85 ? -14.258 0.460 3.239 1.00 84.62 85 VAL A O 1
ATOM 666 N N . GLU A 1 86 ? -12.479 -0.169 2.016 1.00 76.56 86 GLU A N 1
ATOM 667 C CA . GLU A 1 86 ? -12.387 1.049 1.213 1.00 76.56 86 GLU A CA 1
ATOM 668 C C . GLU A 1 86 ? -11.830 0.777 -0.190 1.00 76.56 86 GLU A C 1
ATOM 670 O O . GLU A 1 86 ? -10.822 0.089 -0.350 1.00 76.56 86 GLU A O 1
ATOM 675 N N . LEU A 1 87 ? -12.486 1.354 -1.202 1.00 64.31 87 LEU A N 1
ATOM 676 C CA . LEU A 1 87 ? -12.085 1.312 -2.607 1.00 64.31 87 LEU A CA 1
ATOM 677 C C . LEU A 1 87 ? -11.774 2.738 -3.062 1.00 64.31 87 LEU A C 1
ATOM 679 O O . LEU A 1 87 ? -12.684 3.483 -3.432 1.00 64.31 87 LEU A O 1
ATOM 683 N N . SER A 1 88 ? -10.506 3.136 -3.057 1.00 57.50 88 SER A N 1
ATOM 684 C CA . SER A 1 88 ? -10.099 4.323 -3.800 1.00 57.50 88 SER A CA 1
ATOM 685 C C . SER A 1 88 ? -9.721 3.877 -5.212 1.00 57.50 88 SER A C 1
ATOM 687 O O . SER A 1 88 ? -8.680 3.271 -5.454 1.00 57.50 88 SER A O 1
ATOM 689 N N . ASN A 1 89 ? -10.603 4.154 -6.181 1.00 50.41 89 ASN A N 1
ATOM 690 C CA . ASN A 1 89 ? -10.233 4.079 -7.594 1.00 50.41 89 ASN A CA 1
ATOM 691 C C . ASN A 1 89 ? -8.964 4.916 -7.777 1.00 50.41 89 ASN A C 1
ATOM 693 O O . ASN A 1 89 ? -8.967 6.113 -7.478 1.00 50.41 89 ASN A O 1
ATOM 697 N N . ALA A 1 90 ? -7.882 4.269 -8.208 1.00 45.88 90 ALA A N 1
ATOM 698 C CA . ALA A 1 90 ? -6.574 4.886 -8.313 1.00 45.88 90 ALA A CA 1
ATOM 699 C C . ALA A 1 90 ? -6.652 6.186 -9.136 1.00 45.88 90 ALA A C 1
ATOM 701 O O . ALA A 1 90 ? -6.910 6.175 -10.336 1.00 45.88 90 ALA A O 1
ATOM 702 N N . MET A 1 91 ? -6.436 7.303 -8.442 1.00 47.88 91 MET A N 1
ATOM 703 C CA . MET A 1 91 ? -6.214 8.653 -8.955 1.00 47.88 91 MET A CA 1
ATOM 704 C C . MET A 1 91 ? -7.247 9.242 -9.940 1.00 47.88 91 MET A C 1
ATOM 706 O O . MET A 1 91 ? -7.036 9.276 -11.147 1.00 47.88 91 MET A O 1
ATOM 710 N N . ASN A 1 92 ? -8.218 9.972 -9.386 1.00 38.41 92 ASN A N 1
ATOM 711 C CA . ASN A 1 92 ? -8.331 11.401 -9.711 1.00 38.41 92 ASN A CA 1
ATOM 712 C C . ASN A 1 92 ? -7.586 12.203 -8.626 1.00 38.41 92 ASN A C 1
ATOM 714 O O . ASN A 1 92 ? -8.170 13.006 -7.905 1.00 38.41 92 ASN A O 1
ATOM 718 N N . VAL A 1 93 ? -6.272 11.987 -8.485 1.00 46.56 93 VAL A N 1
ATOM 719 C CA . VAL A 1 93 ? -5.390 12.958 -7.812 1.00 46.56 93 VAL A CA 1
ATOM 720 C C . VAL A 1 93 ? -5.027 14.002 -8.866 1.00 46.56 93 VAL A C 1
ATOM 722 O O . VAL A 1 93 ? -3.892 14.143 -9.309 1.00 46.56 93 VAL A O 1
ATOM 725 N N . THR A 1 94 ? -6.050 14.687 -9.371 1.00 39.75 94 THR A N 1
ATOM 726 C CA . THR A 1 94 ? -5.870 15.848 -10.229 1.00 39.75 94 THR A CA 1
ATOM 727 C C . THR A 1 94 ? -5.531 17.007 -9.304 1.00 39.75 94 THR A C 1
ATOM 729 O O . THR A 1 94 ? -6.405 17.557 -8.642 1.00 39.75 94 THR A O 1
ATOM 732 N N . SER A 1 95 ? -4.233 17.303 -9.211 1.00 43.12 95 SER A N 1
ATOM 733 C CA . SER A 1 95 ? -3.652 18.621 -8.944 1.00 43.12 95 SER A CA 1
ATOM 734 C C . SER A 1 95 ? -4.550 19.585 -8.150 1.00 43.12 95 SER A C 1
ATOM 736 O O . SER A 1 95 ? -5.271 20.394 -8.741 1.00 43.12 95 SER A O 1
ATOM 738 N N . ARG A 1 96 ? -4.462 19.586 -6.813 1.00 37.28 96 ARG A N 1
ATOM 739 C CA . ARG A 1 96 ? -4.762 20.828 -6.089 1.00 37.28 96 ARG A CA 1
ATOM 740 C C . ARG A 1 96 ? -3.570 21.757 -6.314 1.00 37.28 96 ARG A C 1
ATOM 742 O O . ARG A 1 96 ? -2.458 21.429 -5.918 1.00 37.28 96 ARG A O 1
ATOM 749 N N . ARG A 1 97 ? -3.841 22.798 -7.103 1.00 41.12 97 ARG A N 1
ATOM 750 C CA . ARG A 1 97 ? -2.966 23.936 -7.406 1.00 41.12 97 ARG A CA 1
ATOM 751 C C . ARG A 1 97 ? -2.373 24.556 -6.149 1.00 41.12 97 ARG A C 1
ATOM 753 O O . ARG A 1 97 ? -3.087 24.542 -5.121 1.00 41.12 97 ARG A O 1
#